Protein AF-A0A2R6LVP1-F1 (afdb_monomer)

pLDDT: mean 79.92, std 9.74, range [49.47, 91.38]

Secondary structure (DSSP, 8-state):
-EEEEEETTEEEEEEHHHHHHHHHHHHHT---HHHHHHHHTT---TTTSTTSS-HHHHHHHHHHHHHHHHHHHHHHHHHHHHHHS--

Radius of gyration: 16.79 Å; Cα contacts (8 Å, |Δi|>4): 48; chains: 1; bounding box: 50×29×31 Å

Sequence (87 aa):
MDRTIRISGQTIRVSEEFYERVKARQEEEGESLEEAVRHEAGGPHPGEVAGLFTPEETERMKEAVEELRSRDRSRLERVREAFSEDE

Solvent-accessible surface area (backbone atoms only — not comparable to full-atom values): 5162 Å² total; per-residue (Å²): 112,78,40,78,49,77,50,99,90,44,79,47,80,40,49,49,71,58,52,51,55,30,50,48,37,34,72,75,70,66,39,51,74,63,53,26,47,38,54,75,71,70,52,80,56,70,75,79,52,61,77,80,52,55,76,68,54,48,51,54,50,50,52,55,51,50,53,51,53,50,53,51,50,58,50,52,49,54,52,52,50,64,65,59,71,77,112

Nearest PDB structures (foldseek):
  2x48-assembly1_A  TM=3.562E-01  e=2.142E+00  Sulfolobus islandicus rod-shaped virus 1
  8ctn-assembly2_B  TM=7.859E-01  e=9.993E+00  Bacillus cereus m1550
  5cbg-assembly1_A  TM=6.724E-01  e=9.346E+00  Tsukamurella paurometabola DSM 20162
  3f9u-assembly1_A  TM=5.306E-01  e=9.346E+00  Bacteroides fragilis NCTC 9343

Foldseek 3Di:
DWDWDADPRDIDIDDPVLVVQLVCCCVPVVDDSVRSNCVSVPDDDVVVCVPVDDPVRVVVVVVVVVVVVVVVVVVVVVVVVVVVVVD

Mean predicted aligned error: 11.45 Å

Structure (mmCIF, N/CA/C/O backbone):
data_AF-A0A2R6LVP1-F1
#
_entry.id   AF-A0A2R6LVP1-F1
#
loop_
_atom_site.group_PDB
_atom_site.id
_atom_site.type_symbol
_atom_site.label_atom_id
_atom_site.label_alt_id
_atom_site.label_comp_id
_atom_site.label_asym_id
_atom_site.label_entity_id
_atom_site.label_seq_id
_atom_site.pdbx_PDB_ins_code
_atom_site.Cartn_x
_atom_site.Cartn_y
_atom_site.Cartn_z
_atom_site.occupancy
_atom_site.B_iso_or_equiv
_atom_site.auth_seq_id
_atom_site.auth_comp_id
_atom_site.auth_asym_id
_atom_site.auth_atom_id
_atom_site.pdbx_PDB_model_num
ATOM 1 N N . MET A 1 1 ? 16.630 10.609 -1.396 1.00 74.00 1 MET A N 1
ATOM 2 C CA . MET A 1 1 ? 16.995 9.239 -0.964 1.00 74.00 1 MET A CA 1
ATOM 3 C C . MET A 1 1 ? 15.721 8.404 -0.912 1.00 74.00 1 MET A C 1
ATOM 5 O O . MET A 1 1 ? 14.666 8.980 -0.667 1.00 74.00 1 MET A O 1
ATOM 9 N N . ASP A 1 2 ? 15.772 7.103 -1.201 1.00 77.06 2 ASP A N 1
ATOM 10 C CA . ASP A 1 2 ? 14.631 6.198 -1.008 1.00 77.06 2 ASP A CA 1
ATOM 11 C C . ASP A 1 2 ? 14.479 5.792 0.467 1.00 77.06 2 ASP A C 1
ATOM 13 O O . ASP A 1 2 ? 15.461 5.648 1.195 1.00 77.06 2 ASP A O 1
ATOM 17 N N . ARG A 1 3 ? 13.230 5.648 0.919 1.00 82.38 3 ARG A N 1
ATOM 18 C CA . ARG A 1 3 ? 12.864 5.199 2.268 1.00 82.38 3 ARG A CA 1
ATOM 19 C C . ARG A 1 3 ? 12.083 3.901 2.200 1.00 82.38 3 ARG A C 1
ATOM 21 O O . ARG A 1 3 ? 11.421 3.610 1.208 1.00 82.38 3 ARG A O 1
ATOM 28 N N . THR A 1 4 ? 12.138 3.131 3.277 1.00 85.12 4 THR A N 1
ATOM 29 C CA . THR A 1 4 ? 11.505 1.815 3.341 1.00 85.12 4 THR A CA 1
ATOM 30 C C . THR A 1 4 ? 10.306 1.851 4.279 1.00 85.12 4 THR A C 1
ATOM 32 O O . THR A 1 4 ? 10.445 2.232 5.439 1.00 85.12 4 THR A O 1
ATOM 35 N N . ILE A 1 5 ? 9.142 1.424 3.792 1.00 82.31 5 ILE A N 1
ATOM 36 C CA . ILE A 1 5 ? 7.903 1.326 4.573 1.00 82.31 5 ILE A CA 1
ATOM 37 C C . ILE A 1 5 ? 7.502 -0.147 4.678 1.00 82.31 5 ILE A C 1
ATOM 39 O O . ILE A 1 5 ? 7.649 -0.910 3.719 1.00 82.31 5 ILE A O 1
ATOM 43 N N . ARG A 1 6 ? 7.000 -0.557 5.849 1.00 79.00 6 ARG A N 1
ATOM 44 C CA . ARG A 1 6 ? 6.470 -1.904 6.089 1.00 79.00 6 ARG A CA 1
ATOM 45 C C . ARG A 1 6 ? 4.955 -1.852 6.275 1.00 79.00 6 ARG A C 1
ATOM 47 O O . ARG A 1 6 ? 4.485 -1.166 7.174 1.00 79.00 6 ARG A O 1
ATOM 54 N N . ILE A 1 7 ? 4.211 -2.610 5.472 1.00 74.25 7 ILE A N 1
ATOM 55 C CA . ILE A 1 7 ? 2.740 -2.654 5.490 1.00 74.25 7 ILE A CA 1
ATOM 56 C C . ILE A 1 7 ? 2.303 -4.113 5.451 1.00 74.25 7 ILE A C 1
ATOM 58 O O . ILE A 1 7 ? 2.730 -4.849 4.565 1.00 74.25 7 ILE A O 1
ATOM 62 N N . SER A 1 8 ? 1.493 -4.548 6.421 1.00 66.88 8 SER A N 1
ATOM 63 C CA . SER A 1 8 ? 0.940 -5.915 6.482 1.00 66.88 8 SER A CA 1
ATOM 64 C C . SER A 1 8 ? 1.982 -7.030 6.229 1.00 66.88 8 SER A C 1
ATOM 66 O O . SER A 1 8 ? 1.746 -8.024 5.550 1.00 66.88 8 SER A O 1
ATOM 68 N N . GLY A 1 9 ? 3.207 -6.835 6.734 1.00 71.38 9 GLY A N 1
ATOM 69 C CA . GLY A 1 9 ? 4.319 -7.782 6.585 1.00 71.38 9 GLY A CA 1
ATOM 70 C C . GLY A 1 9 ? 5.154 -7.657 5.302 1.00 71.38 9 GLY A C 1
ATOM 71 O O . GLY A 1 9 ? 6.220 -8.270 5.238 1.00 71.38 9 GLY A O 1
ATOM 72 N N . GLN A 1 10 ? 4.745 -6.838 4.331 1.00 61.50 10 GLN A N 1
AT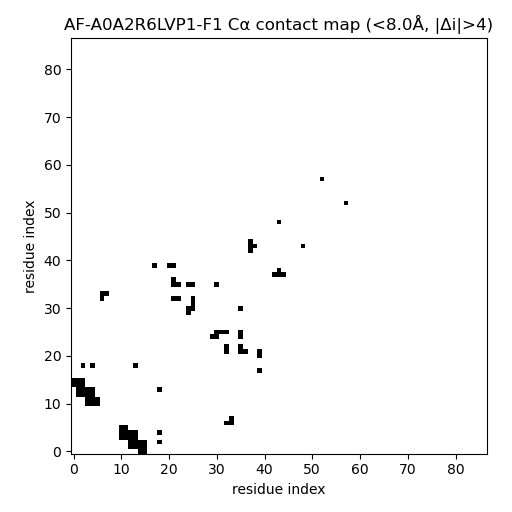OM 73 C CA . GLN A 1 10 ? 5.510 -6.538 3.118 1.00 61.50 10 GLN A CA 1
ATOM 74 C C . GLN A 1 10 ? 6.365 -5.279 3.293 1.00 61.50 10 GLN A C 1
ATOM 76 O O . GLN A 1 10 ? 5.976 -4.347 3.992 1.00 61.50 10 GLN A O 1
ATOM 81 N N . THR A 1 11 ? 7.528 -5.250 2.643 1.00 80.25 11 THR A N 1
ATOM 82 C CA . THR A 1 11 ? 8.483 -4.137 2.704 1.00 80.25 11 THR A CA 1
ATOM 83 C C . THR A 1 11 ? 8.599 -3.501 1.321 1.00 80.25 11 THR A C 1
ATOM 85 O O . THR A 1 11 ? 8.963 -4.188 0.368 1.00 80.25 11 THR A O 1
ATOM 88 N N . ILE A 1 12 ? 8.310 -2.204 1.204 1.00 77.25 12 ILE A N 1
ATOM 89 C CA . ILE A 1 12 ? 8.381 -1.450 -0.057 1.00 77.25 12 ILE A CA 1
ATOM 90 C C . ILE A 1 12 ? 9.370 -0.290 0.060 1.00 77.25 12 ILE A C 1
ATOM 92 O O . ILE A 1 12 ? 9.498 0.314 1.126 1.00 77.25 12 I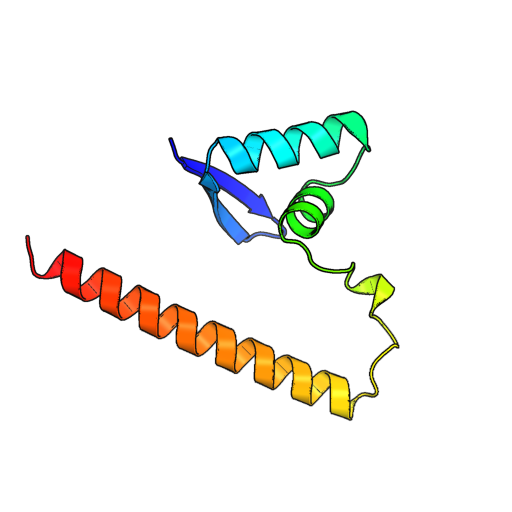LE A O 1
ATOM 96 N N . ARG A 1 13 ? 10.063 0.027 -1.038 1.00 82.44 13 ARG A N 1
ATOM 97 C CA . ARG A 1 13 ? 10.884 1.239 -1.147 1.00 82.44 13 ARG A CA 1
ATOM 98 C C . ARG A 1 13 ? 10.083 2.335 -1.832 1.00 82.44 13 ARG A C 1
ATOM 100 O O . ARG A 1 13 ? 9.483 2.087 -2.875 1.00 82.44 13 ARG A O 1
ATOM 107 N N . VAL A 1 14 ? 10.101 3.528 -1.263 1.00 81.81 14 VAL A N 1
ATOM 108 C CA . VAL A 1 14 ? 9.371 4.703 -1.743 1.00 81.81 14 VAL A CA 1
ATOM 109 C C . VAL A 1 14 ? 10.299 5.911 -1.799 1.00 81.81 14 VAL A C 1
ATOM 111 O O . VAL A 1 14 ? 11.362 5.919 -1.178 1.00 81.81 14 VAL A O 1
ATOM 114 N N . SER A 1 15 ? 9.914 6.949 -2.53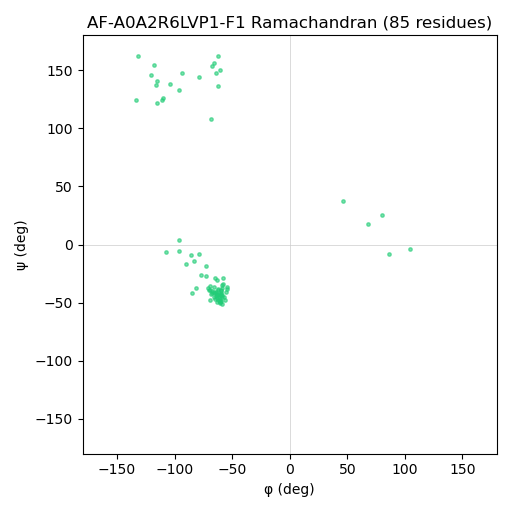8 1.00 86.06 15 SER A N 1
ATOM 115 C CA . SER A 1 15 ? 10.621 8.227 -2.473 1.00 86.06 15 SER A CA 1
ATOM 116 C C . SER A 1 15 ? 10.421 8.888 -1.105 1.00 86.06 15 SER A C 1
ATOM 118 O O . SER A 1 15 ? 9.412 8.669 -0.434 1.00 86.06 15 SER A O 1
ATOM 120 N N . GLU A 1 16 ? 11.375 9.724 -0.694 1.00 87.44 16 GLU A N 1
ATOM 121 C CA . GLU A 1 16 ? 11.235 10.543 0.518 1.00 87.44 16 GLU A CA 1
ATOM 122 C C . GLU A 1 16 ? 9.973 11.413 0.478 1.00 87.44 16 GLU A C 1
ATOM 124 O O . GLU A 1 16 ? 9.236 11.465 1.451 1.00 87.44 16 GLU A O 1
ATOM 129 N N . GLU A 1 17 ? 9.654 11.993 -0.678 1.00 85.06 17 GLU A N 1
ATOM 130 C CA . GLU A 1 17 ? 8.442 12.793 -0.870 1.00 85.06 17 GLU A CA 1
ATOM 131 C C . GLU A 1 17 ? 7.154 11.993 -0.609 1.00 85.06 17 GLU A C 1
ATOM 133 O O . GLU A 1 17 ? 6.227 12.493 0.021 1.00 85.06 17 GLU A O 1
ATOM 138 N N . PHE A 1 18 ? 7.100 10.729 -1.046 1.00 85.94 18 PHE A N 1
ATOM 139 C CA . PHE A 1 18 ? 5.956 9.852 -0.785 1.00 85.94 18 PHE A CA 1
ATOM 140 C C . PHE A 1 18 ? 5.842 9.515 0.705 1.00 85.94 18 PHE A C 1
ATOM 142 O O . PHE A 1 18 ? 4.750 9.532 1.264 1.00 85.94 18 PHE A O 1
ATOM 149 N N . TYR A 1 19 ? 6.974 9.241 1.360 1.00 88.25 19 TYR A N 1
ATOM 150 C CA . TYR A 1 19 ? 7.011 8.992 2.799 1.00 88.25 19 TYR A CA 1
ATOM 151 C C . TYR A 1 19 ? 6.497 10.193 3.605 1.00 88.25 19 TYR A C 1
ATOM 153 O O . TYR A 1 19 ? 5.708 10.009 4.527 1.00 88.25 19 TYR A O 1
ATOM 161 N N . GLU A 1 20 ? 6.904 11.412 3.246 1.00 91.38 20 GLU A N 1
ATOM 162 C CA . GLU A 1 20 ? 6.473 12.630 3.941 1.00 91.38 20 GLU A CA 1
ATOM 163 C C . GLU A 1 20 ? 4.963 12.865 3.801 1.00 91.38 20 GLU A C 1
ATOM 165 O O . GLU A 1 20 ? 4.311 13.190 4.789 1.00 91.38 20 GLU A O 1
ATOM 170 N N . ARG A 1 21 ? 4.376 12.625 2.619 1.00 88.62 21 ARG A N 1
ATOM 171 C CA . ARG A 1 21 ? 2.917 12.740 2.429 1.00 88.62 21 ARG A CA 1
ATOM 172 C C . ARG A 1 21 ? 2.131 11.710 3.235 1.00 88.62 21 ARG A C 1
ATOM 174 O O . ARG A 1 21 ? 1.125 12.049 3.849 1.00 88.62 21 ARG A O 1
ATOM 181 N N . VAL A 1 22 ? 2.616 10.468 3.278 1.00 89.19 22 VAL A N 1
ATOM 182 C CA . VAL A 1 22 ? 2.032 9.416 4.121 1.00 89.19 22 VAL A CA 1
ATOM 183 C C . VAL A 1 22 ? 2.102 9.817 5.595 1.00 89.19 22 VAL A C 1
ATOM 185 O O . VAL A 1 22 ? 1.103 9.727 6.300 1.00 89.19 22 VAL A O 1
ATOM 188 N N . LYS A 1 23 ? 3.259 10.305 6.059 1.00 90.06 23 LYS A N 1
ATOM 189 C CA . LYS A 1 23 ? 3.456 10.727 7.451 1.00 90.06 23 LYS A CA 1
ATOM 190 C C . LYS A 1 23 ? 2.552 11.899 7.835 1.00 90.06 23 LYS A C 1
ATOM 192 O O . LYS A 1 23 ? 1.965 11.860 8.912 1.00 90.06 23 LYS A O 1
ATOM 197 N N . ALA A 1 24 ? 2.426 12.896 6.960 1.00 90.81 24 ALA A N 1
ATOM 198 C CA . ALA A 1 24 ? 1.555 14.047 7.171 1.00 90.81 24 ALA A CA 1
ATOM 199 C C . ALA A 1 24 ? 0.107 13.600 7.423 1.00 90.81 24 ALA A C 1
ATOM 201 O O . ALA A 1 24 ? -0.461 13.945 8.452 1.00 90.81 24 ALA A O 1
ATOM 202 N N . ARG A 1 25 ? -0.435 12.691 6.602 1.00 84.75 25 ARG A N 1
ATOM 203 C CA . ARG A 1 25 ? -1.784 12.137 6.821 1.00 84.75 25 ARG A CA 1
ATOM 204 C C . ARG A 1 25 ? -1.947 11.377 8.128 1.00 84.75 25 ARG A C 1
ATOM 206 O O . ARG A 1 25 ? -2.952 11.553 8.807 1.00 84.75 25 ARG A O 1
ATOM 213 N N . GLN A 1 26 ? -0.974 10.549 8.508 1.00 89.94 26 GLN A N 1
ATOM 214 C CA . GLN A 1 26 ? -1.049 9.842 9.791 1.00 89.94 26 GLN A CA 1
ATOM 215 C C . GLN A 1 26 ? -1.145 10.816 10.975 1.00 89.94 26 GLN A C 1
ATOM 217 O O . GLN A 1 26 ? -1.804 10.520 11.969 1.00 89.94 26 GLN A O 1
ATOM 222 N N . GLU A 1 27 ? -0.479 11.968 10.876 1.00 90.25 27 GLU A N 1
ATOM 223 C CA . GLU A 1 27 ? -0.477 13.007 11.908 1.00 90.25 27 GLU A CA 1
ATOM 224 C C . GLU A 1 27 ? -1.724 13.906 11.841 1.00 90.25 27 GLU A C 1
ATOM 226 O O . GLU A 1 27 ? -2.255 14.284 12.884 1.00 90.25 27 GLU A O 1
ATOM 231 N N . GLU A 1 28 ? -2.203 14.231 10.640 1.00 88.62 28 GLU A N 1
ATOM 232 C CA . GLU A 1 28 ? -3.314 15.162 10.402 1.00 88.62 28 GLU A CA 1
ATOM 233 C C . GLU A 1 28 ? -4.694 14.496 10.502 1.00 88.62 28 GLU A C 1
ATOM 235 O O . GLU A 1 28 ? -5.612 15.065 11.092 1.00 88.62 28 GLU A O 1
ATOM 240 N N . GLU A 1 29 ? -4.841 13.289 9.955 1.00 86.06 29 GLU A N 1
ATOM 241 C CA . GLU A 1 29 ? -6.116 12.565 9.859 1.00 86.06 29 GLU A CA 1
ATOM 242 C C . GLU A 1 29 ? -6.202 11.379 10.833 1.00 86.06 29 GLU A C 1
ATOM 244 O O . GLU A 1 29 ? -7.261 10.773 10.992 1.00 86.06 29 GLU A O 1
ATOM 249 N N . GLY A 1 30 ? -5.107 11.055 11.533 1.00 87.44 30 GLY A N 1
ATOM 250 C CA . GLY A 1 30 ? -5.059 9.916 12.455 1.00 87.44 30 GLY A CA 1
ATOM 251 C C . GLY A 1 30 ? -5.154 8.559 11.750 1.00 87.44 30 GLY A C 1
ATOM 252 O O . GLY A 1 30 ? -5.457 7.553 12.395 1.00 87.44 30 GLY A O 1
ATOM 253 N N . GLU A 1 31 ? -4.910 8.533 10.438 1.00 84.69 31 GLU A N 1
ATOM 254 C CA . GLU A 1 31 ? -4.953 7.331 9.612 1.00 84.69 31 GLU A CA 1
ATOM 255 C C . GLU A 1 31 ? -3.873 6.322 10.022 1.00 84.69 31 GLU A C 1
ATOM 257 O O . GLU A 1 31 ? -2.745 6.664 10.409 1.00 84.69 31 GLU A O 1
ATOM 262 N N . SER A 1 32 ? -4.189 5.033 9.877 1.00 89.19 32 SER A N 1
ATOM 263 C CA . SER A 1 32 ? -3.152 4.009 9.932 1.00 89.19 32 SER A CA 1
ATOM 264 C C . SER A 1 32 ? -2.189 4.147 8.745 1.00 89.19 32 SER A C 1
ATOM 266 O O . SER A 1 32 ? -2.531 4.659 7.682 1.00 89.19 32 SER A O 1
ATOM 268 N N . LEU A 1 33 ? -0.964 3.636 8.897 1.00 85.38 33 LEU A N 1
ATOM 269 C CA . LEU A 1 33 ? 0.045 3.653 7.829 1.00 85.38 33 LEU A CA 1
ATOM 270 C C . LEU A 1 33 ? -0.465 3.011 6.526 1.00 85.38 33 LEU A C 1
ATOM 272 O O . LEU A 1 33 ? -0.121 3.453 5.434 1.00 85.38 33 LEU A O 1
ATOM 276 N N . GLU A 1 34 ? -1.269 1.954 6.639 1.00 82.00 34 GLU A N 1
ATOM 277 C CA . GLU A 1 34 ? -1.868 1.282 5.487 1.00 82.00 34 GLU A CA 1
ATOM 278 C C . GLU A 1 34 ? -2.919 2.158 4.797 1.00 82.00 34 GLU A C 1
ATOM 280 O O . GLU A 1 34 ? -2.934 2.222 3.568 1.00 82.00 34 GLU A O 1
ATOM 285 N N . GLU A 1 35 ? -3.767 2.839 5.571 1.00 84.06 35 GLU A N 1
ATOM 286 C CA . GLU A 1 35 ? -4.775 3.769 5.052 1.00 84.06 35 GLU A CA 1
ATOM 287 C C . GLU A 1 35 ? -4.117 4.948 4.339 1.00 84.06 35 GLU A C 1
ATOM 289 O O . GLU A 1 35 ? -4.399 5.168 3.161 1.00 84.06 35 GLU A O 1
ATOM 294 N N . ALA A 1 36 ? -3.139 5.592 4.978 1.00 87.94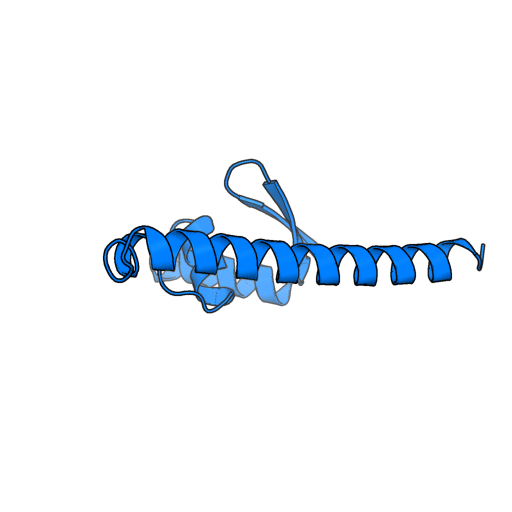 36 ALA A N 1
ATOM 295 C CA . ALA A 1 36 ? -2.416 6.719 4.400 1.00 87.94 36 ALA A CA 1
ATOM 296 C C . ALA A 1 36 ? -1.693 6.341 3.095 1.00 87.94 36 ALA A C 1
ATOM 298 O O . ALA A 1 36 ? -1.739 7.076 2.106 1.00 87.94 36 ALA A O 1
ATOM 299 N N . VAL A 1 37 ? -1.065 5.159 3.039 1.00 84.31 37 VAL A N 1
ATOM 300 C CA . VAL A 1 37 ? 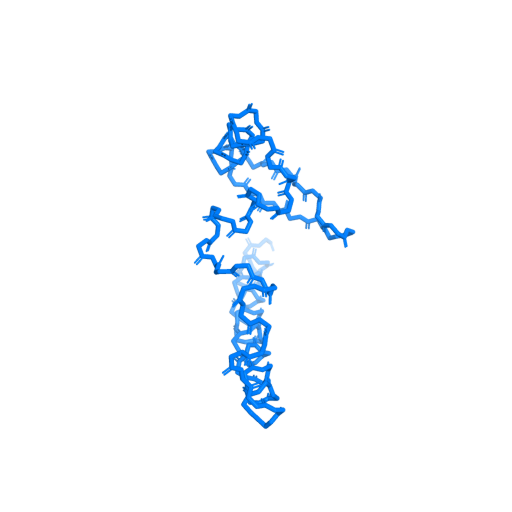-0.424 4.665 1.808 1.00 84.31 37 VAL A CA 1
ATOM 301 C C . VAL A 1 37 ? -1.455 4.342 0.726 1.00 84.31 37 VAL A C 1
ATOM 303 O O . VAL A 1 37 ? -1.213 4.628 -0.446 1.00 84.31 37 VAL A O 1
ATOM 306 N N . ARG A 1 38 ? -2.598 3.746 1.083 1.00 76.88 38 ARG A N 1
ATOM 307 C CA . ARG A 1 38 ? -3.667 3.412 0.129 1.00 76.88 38 ARG A CA 1
ATOM 308 C C . ARG A 1 38 ? -4.302 4.668 -0.462 1.00 76.88 38 ARG A C 1
ATOM 310 O O . ARG A 1 38 ? -4.536 4.704 -1.671 1.00 76.88 38 ARG A O 1
ATOM 317 N N . HIS A 1 39 ? -4.525 5.682 0.367 1.00 80.88 39 HIS A N 1
ATOM 318 C CA . HIS A 1 39 ? -5.052 6.966 -0.066 1.00 80.88 39 HIS A CA 1
ATOM 319 C C . HIS A 1 39 ? -4.062 7.679 -0.998 1.00 80.88 39 HIS A C 1
ATOM 321 O O . HIS A 1 39 ? -4.446 8.135 -2.074 1.00 80.88 39 HIS A O 1
ATOM 327 N N . GLU A 1 40 ? -2.776 7.736 -0.644 1.00 83.38 40 GLU A N 1
ATOM 328 C CA . GLU A 1 40 ? -1.741 8.321 -1.512 1.00 83.38 40 GLU A CA 1
ATOM 329 C C . GLU A 1 40 ? -1.537 7.538 -2.820 1.00 83.38 40 GLU A C 1
ATOM 331 O O . GLU A 1 40 ? -1.181 8.119 -3.844 1.00 83.38 40 GLU A O 1
ATOM 336 N N . ALA A 1 41 ? -1.796 6.226 -2.821 1.00 77.06 41 ALA A N 1
ATOM 337 C CA . ALA A 1 41 ? -1.785 5.396 -4.026 1.00 77.06 41 ALA A CA 1
ATOM 338 C C . ALA A 1 41 ? -3.060 5.533 -4.889 1.00 77.06 41 ALA A C 1
ATOM 340 O O . ALA A 1 41 ? -3.083 5.022 -6.010 1.00 77.06 41 ALA A O 1
ATOM 341 N N . GLY A 1 42 ? -4.100 6.226 -4.402 1.00 69.88 42 GLY A N 1
ATOM 342 C CA . GLY A 1 42 ? -5.299 6.582 -5.169 1.00 69.88 42 GLY A CA 1
ATOM 343 C C . GLY A 1 42 ? -6.351 5.477 -5.324 1.00 69.88 42 GLY A C 1
ATOM 344 O O . GLY A 1 42 ? -7.099 5.494 -6.301 1.00 69.88 42 GLY A O 1
ATOM 345 N N . GLY A 1 43 ? -6.415 4.504 -4.408 1.00 65.50 43 GLY A N 1
ATOM 346 C CA . GLY A 1 43 ? -7.412 3.424 -4.453 1.00 65.50 43 GLY A CA 1
ATOM 347 C C . GLY A 1 43 ? -8.547 3.599 -3.430 1.00 65.50 43 GLY A C 1
ATOM 348 O O . GLY A 1 43 ? -8.245 3.918 -2.281 1.00 65.50 43 GLY A O 1
ATOM 349 N N . PRO A 1 44 ? -9.826 3.344 -3.787 1.00 62.28 44 PRO A N 1
ATOM 350 C CA . PRO A 1 44 ? -10.923 3.302 -2.812 1.00 62.28 44 PRO A CA 1
ATOM 351 C C . PRO A 1 44 ? -10.685 2.206 -1.758 1.00 62.28 44 PRO A C 1
ATOM 353 O O . PRO A 1 44 ? -10.045 1.187 -2.053 1.00 62.28 44 PRO A O 1
ATOM 356 N N . HIS A 1 45 ? -11.182 2.383 -0.527 1.00 60.25 45 HIS A N 1
ATOM 357 C CA . HIS A 1 45 ? -10.971 1.395 0.530 1.00 60.25 45 HIS A CA 1
ATOM 358 C C . HIS A 1 45 ? -11.621 0.050 0.129 1.00 60.25 45 HIS A C 1
ATOM 360 O O . HIS A 1 45 ? -12.754 0.024 -0.352 1.00 60.25 45 HIS A O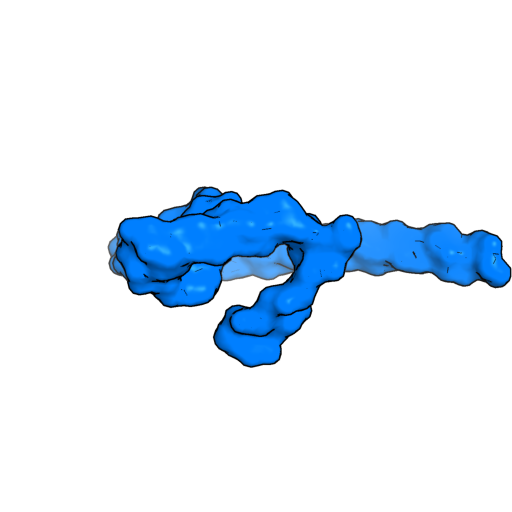 1
ATOM 366 N N . PRO A 1 46 ? -10.964 -1.108 0.339 1.00 55.69 46 PRO A N 1
ATOM 367 C CA . PRO A 1 46 ? -11.492 -2.423 -0.025 1.00 55.69 46 PRO A CA 1
ATOM 368 C C . PRO A 1 46 ? -12.836 -2.726 0.646 1.00 55.69 46 PRO A C 1
ATOM 370 O O . PRO A 1 46 ? -13.653 -3.426 0.064 1.00 55.69 46 PRO A O 1
ATOM 373 N N . GLY A 1 47 ? -13.088 -2.168 1.835 1.00 59.25 47 GLY A N 1
ATOM 374 C CA . GLY A 1 47 ? -14.396 -2.220 2.495 1.00 59.25 47 GLY A CA 1
ATOM 375 C C . GLY A 1 47 ? -15.467 -1.325 1.855 1.00 59.25 47 GLY A C 1
ATOM 376 O O . GLY A 1 47 ? -16.639 -1.663 1.930 1.00 59.25 47 GLY A O 1
ATOM 377 N N . GLU A 1 48 ? -15.085 -0.229 1.192 1.00 59.09 48 GLU A N 1
ATOM 378 C CA . GLU A 1 48 ? -16.011 0.645 0.449 1.00 59.09 48 GLU A CA 1
ATOM 379 C C . GLU A 1 48 ? -16.421 0.036 -0.896 1.00 59.09 48 GLU A C 1
ATOM 381 O O . GLU A 1 48 ? -17.508 0.304 -1.401 1.00 59.09 48 GLU A O 1
ATOM 386 N N . VAL A 1 49 ? -15.571 -0.824 -1.464 1.00 62.22 49 VAL A N 1
ATOM 387 C CA . VAL A 1 49 ? -15.899 -1.604 -2.666 1.00 62.22 49 VAL A CA 1
ATOM 388 C C . VAL A 1 49 ? -16.402 -3.019 -2.354 1.00 62.22 49 VAL A C 1
ATOM 390 O O . VAL A 1 49 ? -16.827 -3.739 -3.262 1.00 62.22 49 VAL A O 1
ATOM 393 N N . ALA A 1 50 ? -16.390 -3.432 -1.082 1.00 59.31 50 ALA A N 1
ATOM 394 C CA . ALA A 1 50 ? -16.880 -4.735 -0.651 1.00 59.31 50 ALA A CA 1
ATOM 395 C C . ALA A 1 50 ? -18.405 -4.802 -0.826 1.00 59.31 50 ALA A C 1
ATOM 397 O O . ALA A 1 50 ? -19.161 -4.179 -0.088 1.00 59.31 50 ALA A O 1
ATOM 398 N N . GLY 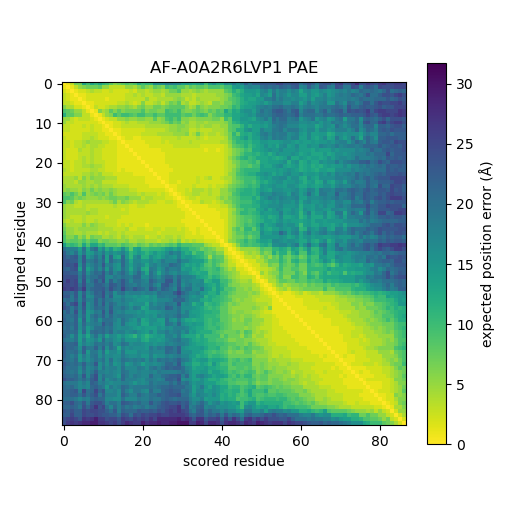A 1 51 ? -18.856 -5.570 -1.819 1.00 65.25 51 GLY A N 1
ATOM 399 C CA . GLY A 1 51 ? -20.276 -5.738 -2.147 1.00 65.25 51 GLY A CA 1
ATOM 400 C C . GLY A 1 51 ? -20.744 -4.984 -3.393 1.00 65.25 51 GLY A C 1
ATOM 401 O O . GLY A 1 51 ? -21.882 -5.180 -3.808 1.00 65.25 51 GLY A O 1
ATOM 402 N N . LEU A 1 52 ? -19.876 -4.188 -4.034 1.00 73.88 52 LEU A N 1
ATOM 403 C CA . LEU A 1 52 ? -20.166 -3.613 -5.356 1.00 73.88 52 LEU A CA 1
ATOM 404 C C . LEU A 1 52 ? -20.110 -4.653 -6.482 1.00 73.88 52 LEU A C 1
ATOM 406 O O . LEU A 1 52 ? -20.648 -4.419 -7.559 1.00 73.88 52 LEU A O 1
ATOM 410 N N . PHE A 1 53 ? -19.461 -5.789 -6.232 1.00 74.69 53 PHE A N 1
ATOM 411 C CA . PHE A 1 53 ? -19.207 -6.816 -7.231 1.00 74.69 53 PHE A CA 1
ATOM 412 C C . PHE A 1 53 ? -19.919 -8.112 -6.872 1.00 74.69 53 PHE A C 1
ATOM 414 O O . PHE A 1 53 ? -19.866 -8.577 -5.729 1.00 74.69 53 PHE A O 1
ATOM 421 N N . THR A 1 54 ? -20.530 -8.739 -7.874 1.00 83.06 54 THR A N 1
ATOM 422 C CA . THR A 1 54 ? -20.933 -10.144 -7.777 1.00 83.06 54 THR A CA 1
ATOM 423 C C . THR A 1 54 ? -19.700 -11.045 -7.597 1.00 83.06 54 THR A C 1
ATOM 425 O O . THR A 1 54 ? -18.571 -10.632 -7.895 1.00 83.06 54 THR A O 1
ATOM 428 N N . PRO A 1 55 ? -19.864 -12.298 -7.133 1.00 81.25 55 PRO A N 1
ATOM 429 C CA . PRO A 1 55 ? -18.748 -13.241 -7.033 1.00 81.25 55 PRO A CA 1
ATOM 430 C C . PRO A 1 55 ? -17.995 -13.422 -8.360 1.00 81.25 55 PRO A C 1
ATOM 432 O O . PRO A 1 55 ? -16.770 -13.475 -8.375 1.00 81.25 55 PRO A O 1
ATOM 435 N N . GLU A 1 56 ? -18.719 -13.440 -9.481 1.00 82.12 56 GLU A N 1
ATOM 436 C CA . GLU A 1 56 ? -18.150 -13.587 -10.827 1.00 82.12 56 GLU A CA 1
ATOM 437 C C . GLU A 1 56 ? -17.362 -12.345 -11.273 1.00 82.12 56 GLU A C 1
ATOM 439 O O . GLU A 1 56 ? -16.312 -12.452 -11.904 1.00 82.12 56 GLU A O 1
ATOM 444 N N . GLU A 1 57 ? -17.844 -11.144 -10.949 1.00 78.12 57 GLU A N 1
ATOM 445 C CA . GLU A 1 57 ? -17.112 -9.894 -11.201 1.00 78.12 57 GLU A CA 1
ATOM 446 C C . GLU A 1 57 ? -15.880 -9.760 -10.310 1.00 78.12 57 GLU A C 1
ATOM 448 O O . GLU A 1 57 ? -14.842 -9.275 -10.759 1.00 78.12 57 GLU A O 1
ATOM 453 N N . THR A 1 58 ? -15.976 -10.238 -9.070 1.00 84.94 58 THR A N 1
ATOM 454 C CA . THR A 1 58 ? -14.849 -10.281 -8.137 1.00 84.94 58 THR A CA 1
ATOM 455 C C . THR A 1 58 ? -13.734 -11.160 -8.687 1.00 84.94 58 THR A C 1
ATOM 457 O O . THR A 1 58 ? -12.573 -10.754 -8.670 1.00 84.94 58 THR A O 1
ATOM 460 N N . GLU A 1 59 ? -14.073 -12.342 -9.203 1.00 82.25 59 GLU A N 1
ATOM 461 C CA . GLU A 1 59 ? -13.082 -13.267 -9.749 1.00 82.25 59 GLU A CA 1
ATOM 462 C C . GLU A 1 59 ? -12.415 -12.699 -11.007 1.00 82.25 59 GLU A C 1
ATOM 464 O O . GLU A 1 59 ? -11.188 -12.619 -11.061 1.00 82.25 59 GLU A O 1
ATOM 469 N N . ARG A 1 60 ? -13.200 -12.136 -11.937 1.00 82.19 60 ARG A N 1
ATOM 470 C CA . ARG A 1 60 ? -12.654 -11.448 -13.121 1.00 82.19 60 ARG A CA 1
ATOM 471 C C . ARG A 1 60 ? -11.734 -10.285 -12.760 1.00 82.19 60 ARG A C 1
ATOM 473 O O . ARG A 1 60 ? -10.733 -10.049 -13.436 1.00 82.19 60 ARG A O 1
ATOM 480 N N . MET A 1 61 ? -12.059 -9.538 -11.707 1.00 80.31 61 MET A N 1
ATOM 481 C CA . MET A 1 61 ? -11.213 -8.432 -11.271 1.00 80.31 61 MET A CA 1
ATOM 482 C C . MET A 1 61 ? -9.905 -8.919 -10.643 1.00 80.31 61 MET A C 1
ATOM 484 O O . MET A 1 61 ? -8.861 -8.315 -10.892 1.00 80.31 61 MET A O 1
ATOM 488 N N . LYS A 1 62 ? -9.924 -10.023 -9.883 1.00 82.50 62 LYS A N 1
ATOM 489 C CA . LYS A 1 62 ? -8.687 -10.648 -9.392 1.00 82.50 62 LYS A CA 1
ATOM 490 C C . LYS A 1 62 ? -7.795 -11.073 -10.552 1.00 82.50 62 LYS A C 1
ATOM 492 O O . LYS A 1 62 ? -6.628 -10.692 -10.558 1.00 82.50 62 LYS A O 1
ATOM 497 N N . GLU A 1 63 ? -8.348 -11.771 -11.544 1.00 87.94 63 GLU A N 1
ATOM 498 C CA . GLU A 1 63 ? -7.602 -12.208 -12.731 1.00 87.94 63 GLU A CA 1
ATOM 499 C C . GLU A 1 63 ? -6.971 -11.017 -13.469 1.00 87.94 63 GLU A C 1
ATOM 501 O O . GLU A 1 63 ? -5.783 -11.036 -13.788 1.00 87.94 63 GLU A O 1
ATOM 506 N N . ALA A 1 64 ? -7.724 -9.929 -13.664 1.00 84.00 64 ALA A N 1
ATOM 507 C CA . ALA A 1 64 ? -7.210 -8.721 -14.309 1.00 84.00 64 ALA A CA 1
ATOM 508 C C . ALA A 1 64 ? -6.060 -8.059 -13.522 1.00 84.00 64 ALA A C 1
ATOM 510 O O . ALA A 1 64 ? -5.089 -7.581 -14.117 1.00 84.00 64 ALA A O 1
ATOM 511 N N . VAL A 1 65 ? -6.143 -8.034 -12.186 1.00 83.19 65 VAL A N 1
ATOM 512 C CA . VAL A 1 65 ? -5.070 -7.513 -11.321 1.00 83.19 65 VAL A CA 1
ATOM 513 C C . VAL A 1 65 ? -3.841 -8.424 -11.343 1.00 83.19 65 VAL A C 1
ATOM 515 O O . VAL A 1 65 ? -2.714 -7.922 -11.340 1.00 83.19 65 VAL A O 1
ATOM 518 N N . GLU A 1 66 ? -4.022 -9.744 -11.363 1.00 83.88 66 GLU A N 1
ATOM 519 C CA . GLU A 1 66 ? -2.911 -10.695 -11.467 1.00 8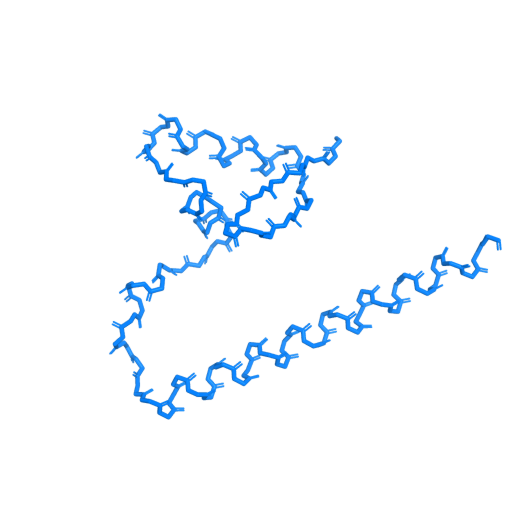3.88 66 GLU A CA 1
ATOM 520 C C . GLU A 1 66 ? -2.170 -10.558 -12.800 1.00 83.88 66 GLU A C 1
ATOM 522 O O . GLU A 1 66 ? -0.941 -10.455 -12.803 1.00 83.88 66 GLU A O 1
ATOM 527 N N . GLU A 1 67 ? -2.898 -10.444 -13.910 1.00 88.12 67 GLU A N 1
ATOM 528 C CA . GLU A 1 67 ? -2.329 -10.190 -15.238 1.00 88.12 67 GLU A CA 1
ATOM 529 C C . GLU A 1 67 ? -1.526 -8.884 -15.276 1.00 88.12 67 GLU A C 1
ATOM 531 O O . GLU A 1 67 ? -0.394 -8.848 -15.773 1.00 88.12 67 GLU A O 1
ATOM 536 N N . LEU A 1 68 ? -2.069 -7.805 -14.699 1.00 84.06 68 LEU A N 1
ATOM 537 C CA . LEU A 1 68 ? -1.362 -6.528 -14.590 1.00 84.06 68 LEU A CA 1
ATOM 538 C C . LEU A 1 68 ? -0.044 -6.689 -13.816 1.00 84.06 68 LEU A C 1
ATOM 540 O O . LEU A 1 68 ? 1.021 -6.320 -14.312 1.00 84.06 68 LEU A O 1
ATOM 544 N N . ARG A 1 69 ? -0.099 -7.306 -12.630 1.00 81.75 69 ARG A N 1
ATOM 545 C CA . ARG A 1 69 ? 1.081 -7.536 -11.781 1.00 81.75 69 ARG A CA 1
ATOM 546 C C . ARG A 1 69 ? 2.121 -8.428 -12.449 1.00 81.75 69 ARG A C 1
ATOM 548 O O . ARG A 1 69 ? 3.318 -8.190 -12.281 1.00 81.75 69 ARG A O 1
ATOM 555 N N . SER A 1 70 ? 1.680 -9.446 -13.182 1.00 87.44 70 SER A N 1
ATOM 556 C CA . SER A 1 70 ? 2.550 -10.335 -13.951 1.00 87.44 70 SER A CA 1
ATOM 557 C C . SER A 1 70 ? 3.329 -9.544 -15.003 1.00 87.44 70 SER A C 1
ATOM 559 O O . SER A 1 70 ? 4.561 -9.579 -15.028 1.00 87.44 70 SER A O 1
ATOM 561 N N . ARG A 1 71 ? 2.631 -8.715 -15.790 1.00 88.44 71 ARG A N 1
ATOM 562 C CA . ARG A 1 71 ? 3.247 -7.857 -16.812 1.00 88.44 71 ARG A CA 1
ATOM 563 C C . ARG A 1 71 ? 4.246 -6.862 -16.230 1.00 88.44 71 ARG A C 1
ATOM 565 O O . ARG A 1 71 ? 5.327 -6.691 -16.801 1.00 88.44 71 ARG A O 1
ATOM 572 N N . ASP A 1 72 ? 3.909 -6.217 -15.114 1.00 86.19 72 ASP A N 1
ATOM 573 C CA . ASP A 1 72 ? 4.822 -5.297 -14.431 1.00 86.19 72 ASP A CA 1
ATOM 574 C C . ASP A 1 72 ? 6.071 -6.018 -13.921 1.00 86.19 72 ASP A C 1
ATOM 576 O O . ASP A 1 72 ? 7.187 -5.538 -14.130 1.00 86.19 72 ASP A O 1
ATOM 580 N N . ARG A 1 73 ? 5.922 -7.213 -13.336 1.00 86.06 73 ARG A N 1
ATOM 581 C CA . ARG A 1 73 ? 7.064 -8.022 -12.892 1.00 86.06 73 ARG A CA 1
ATOM 582 C C . ARG A 1 73 ? 7.977 -8.389 -14.059 1.00 86.06 73 ARG A C 1
ATOM 584 O O . ARG A 1 73 ? 9.176 -8.1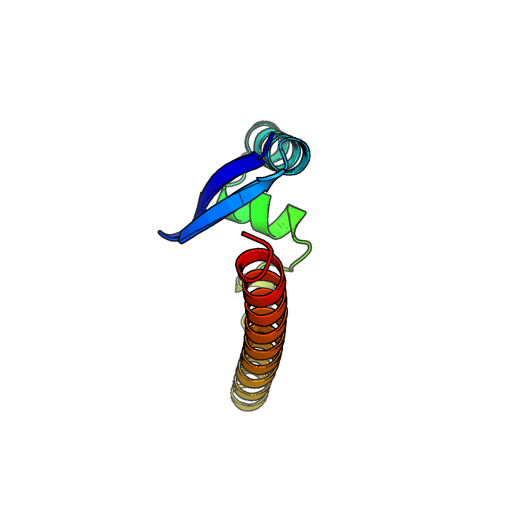51 -13.965 1.00 86.06 73 ARG A O 1
ATOM 591 N N . SER A 1 74 ? 7.427 -8.881 -15.169 1.00 87.00 74 SER A N 1
ATOM 592 C CA . SER A 1 74 ? 8.214 -9.206 -16.367 1.00 87.00 74 SER A CA 1
ATOM 593 C C . SER A 1 74 ? 8.882 -7.978 -16.989 1.00 87.00 74 SER A C 1
ATOM 595 O O . SER A 1 74 ? 9.937 -8.076 -17.613 1.00 87.00 74 SER A O 1
ATOM 597 N N . ARG A 1 75 ? 8.280 -6.789 -16.862 1.00 86.12 75 ARG A N 1
ATOM 598 C CA . ARG A 1 75 ? 8.922 -5.538 -17.282 1.00 86.12 75 ARG A CA 1
ATOM 599 C C . ARG A 1 75 ? 10.100 -5.189 -16.374 1.00 86.12 75 ARG A C 1
ATOM 601 O O . ARG A 1 75 ? 11.162 -4.862 -16.891 1.00 86.12 75 ARG A O 1
ATOM 608 N N . LEU A 1 76 ? 9.918 -5.249 -15.056 1.00 88.06 76 LEU A N 1
ATOM 609 C CA . LEU A 1 76 ? 10.969 -4.943 -14.082 1.00 88.06 76 LEU A CA 1
ATOM 610 C C . LEU A 1 76 ? 12.126 -5.947 -14.144 1.00 88.06 76 LEU A C 1
ATOM 612 O O . LEU A 1 76 ? 13.277 -5.547 -14.011 1.00 88.06 76 LEU A O 1
ATOM 616 N N . GLU A 1 77 ? 11.834 -7.223 -14.389 1.00 88.12 77 GLU A N 1
ATOM 617 C CA . GLU A 1 77 ? 12.841 -8.269 -14.582 1.00 88.12 77 GLU A CA 1
ATOM 618 C C . GLU A 1 77 ? 13.719 -7.988 -15.804 1.00 88.12 77 GLU A C 1
ATOM 620 O O . GLU A 1 77 ? 14.937 -7.968 -15.673 1.00 88.12 77 GLU A O 1
ATOM 625 N N . ARG A 1 78 ? 13.119 -7.644 -16.951 1.00 86.44 78 ARG A N 1
ATOM 626 C CA . ARG A 1 78 ? 13.879 -7.246 -18.150 1.00 86.44 78 ARG A CA 1
ATOM 627 C C . ARG A 1 78 ? 14.756 -6.021 -17.918 1.00 86.44 78 ARG A C 1
ATOM 629 O O . ARG A 1 78 ? 15.869 -5.957 -18.419 1.00 86.44 78 ARG A O 1
ATOM 636 N N . VAL A 1 79 ? 14.254 -5.038 -17.169 1.00 88.44 79 VAL A N 1
ATOM 637 C CA . VAL A 1 79 ? 15.060 -3.868 -16.796 1.00 88.44 79 VAL A CA 1
ATOM 638 C C . VAL A 1 79 ? 16.237 -4.304 -15.926 1.00 88.44 79 VAL A C 1
ATOM 640 O O . VAL A 1 79 ? 17.361 -3.898 -16.187 1.00 88.44 79 VAL A O 1
ATOM 643 N N . ARG A 1 80 ? 16.004 -5.155 -14.922 1.00 86.50 80 ARG A N 1
ATOM 644 C CA . ARG A 1 80 ? 17.069 -5.677 -14.060 1.00 86.50 80 ARG A CA 1
ATOM 645 C C . ARG A 1 80 ? 18.136 -6.431 -14.855 1.00 86.50 80 ARG A C 1
ATOM 647 O O . ARG A 1 80 ? 19.312 -6.231 -14.577 1.00 86.50 80 ARG A O 1
ATOM 654 N N . GLU A 1 81 ? 17.733 -7.273 -15.802 1.00 86.50 81 GLU A N 1
ATOM 655 C CA . GLU A 1 81 ? 18.644 -8.038 -16.663 1.00 86.50 81 GLU A CA 1
ATOM 656 C C . GLU A 1 81 ? 19.538 -7.102 -17.484 1.00 86.50 81 GLU A C 1
ATOM 658 O O . GLU A 1 81 ? 20.755 -7.173 -17.353 1.00 86.50 81 GLU A O 1
ATOM 663 N N . ALA A 1 82 ? 18.948 -6.112 -18.162 1.00 83.81 82 ALA A N 1
ATOM 664 C CA . ALA A 1 82 ? 19.691 -5.132 -18.956 1.00 83.81 82 ALA A CA 1
ATOM 665 C C . ALA A 1 82 ? 20.741 -4.344 -18.147 1.00 83.81 82 ALA A C 1
ATOM 667 O O . ALA A 1 82 ? 21.794 -4.009 -18.671 1.00 83.81 82 ALA A O 1
ATOM 668 N N . PHE A 1 83 ? 20.474 -4.052 -16.869 1.00 81.19 83 PHE A N 1
ATOM 669 C CA . PHE A 1 83 ? 21.442 -3.387 -15.985 1.00 81.19 83 PHE A CA 1
ATOM 670 C C . PHE A 1 83 ? 22.461 -4.341 -15.344 1.00 81.19 83 PHE A C 1
ATOM 672 O O . PHE A 1 83 ? 23.441 -3.869 -14.783 1.00 81.19 83 PHE A O 1
ATOM 679 N N . SER A 1 84 ? 22.227 -5.656 -15.385 1.00 74.69 84 SER A N 1
ATOM 680 C CA . SER A 1 84 ? 23.157 -6.668 -14.858 1.00 74.69 84 SER A CA 1
ATOM 681 C C . SER A 1 84 ? 24.156 -7.149 -15.919 1.00 74.69 84 SER A C 1
ATOM 683 O O . SER A 1 84 ? 25.154 -7.764 -15.568 1.00 74.69 84 SER A O 1
ATOM 685 N N . GLU A 1 85 ? 23.884 -6.891 -17.203 1.00 62.41 85 GLU A N 1
ATOM 686 C CA . GLU A 1 85 ? 24.766 -7.214 -18.336 1.00 62.41 85 GLU A CA 1
ATOM 687 C C . GLU A 1 85 ? 25.830 -6.127 -18.616 1.00 62.41 85 GLU A C 1
ATOM 689 O O . GLU A 1 85 ? 26.742 -6.362 -19.406 1.00 62.41 85 GLU A O 1
ATOM 694 N N . ASP A 1 86 ? 25.735 -4.959 -17.967 1.00 57.88 86 ASP A N 1
ATOM 695 C CA . ASP A 1 86 ? 26.658 -3.812 -18.106 1.00 57.88 86 ASP A CA 1
ATOM 696 C C . ASP A 1 86 ? 27.770 -3.770 -17.014 1.00 57.88 86 ASP A C 1
ATOM 698 O O . ASP A 1 86 ? 28.558 -2.822 -16.985 1.00 57.88 86 ASP A O 1
ATOM 702 N N . GLU A 1 87 ? 27.859 -4.779 -16.126 1.00 49.47 87 GLU A N 1
ATOM 703 C CA . GLU A 1 87 ? 28.944 -4.966 -15.124 1.00 49.47 87 GLU A CA 1
ATOM 704 C C . GLU A 1 87 ? 29.979 -6.035 -15.522 1.00 49.47 87 GLU A C 1
ATOM 706 O O . GLU A 1 87 ? 29.584 -7.135 -15.977 1.00 49.47 87 GLU A O 1
#